Protein AF-A0A968IN68-F1 (afdb_monomer)

Secondary structure (DSSP, 8-state):
------------SBHHHHHHHHHHHHHHT---S-----------BTTB-B--HHHHHHHHHHHHHTTPPPHHHHHHHHS-HHHHHHTTT-HHHHHHHHHHHHH-

Solvent-accessible surface area (backbone atoms only — not comparable to full-atom values): 6386 Å² total; per-residue (Å²): 135,85,85,78,82,67,66,69,82,53,76,40,51,35,53,46,60,47,50,50,53,50,49,51,51,60,70,68,60,78,62,88,67,93,72,92,80,59,86,51,76,44,73,56,55,96,86,39,72,37,64,49,62,69,60,50,50,54,48,37,52,51,27,48,78,68,76,40,77,37,67,70,58,54,48,38,70,79,48,51,54,71,55,33,60,72,45,71,69,35,67,67,56,34,52,56,53,51,50,52,68,72,77,103

Sequence (104 aa):
MMNSNSPLIVEPTNLSYAWSQLFLRVIGSGSTKASTVLLSLRDFRDGEAIEDLTIREALDDCLLALSRPSVHTVANTIFPINLWKRVGCNRHELYEKYLGNFLG

Structure (mmCIF, N/CA/C/O backbone):
data_AF-A0A968IN68-F1
#
_entry.id   AF-A0A968IN68-F1
#
loop_
_atom_site.group_PDB
_atom_site.id
_atom_site.type_symbol
_atom_site.label_atom_id
_atom_site.label_alt_id
_atom_site.label_comp_id
_atom_site.label_asym_id
_atom_site.label_entity_id
_atom_site.label_seq_id
_atom_site.pdbx_PDB_ins_code
_atom_site.Cartn_x
_atom_site.Cartn_y
_atom_site.Cartn_z
_atom_site.occupancy
_atom_site.B_iso_or_equiv
_atom_site.auth_seq_id
_atom_site.auth_comp_id
_atom_site.auth_asym_id
_atom_site.auth_atom_id
_atom_site.pdbx_PDB_model_num
ATOM 1 N N . MET A 1 1 ? 10.963 17.861 33.959 1.00 37.50 1 MET A N 1
ATOM 2 C CA . MET A 1 1 ? 9.769 17.255 33.330 1.00 37.50 1 MET A CA 1
ATOM 3 C C . MET A 1 1 ? 10.201 16.621 32.018 1.00 37.50 1 MET A C 1
ATOM 5 O O . MET A 1 1 ? 10.634 17.344 31.133 1.00 37.50 1 MET A O 1
ATOM 9 N N . MET A 1 2 ? 10.193 15.290 31.924 1.00 37.66 2 MET A N 1
ATOM 10 C CA . MET A 1 2 ? 10.517 14.579 30.683 1.00 37.66 2 MET A CA 1
ATOM 11 C C . MET A 1 2 ? 9.304 14.621 29.753 1.00 37.66 2 MET A C 1
ATOM 13 O O . MET A 1 2 ? 8.232 14.139 30.104 1.00 37.66 2 MET A O 1
ATOM 17 N N . ASN A 1 3 ? 9.480 15.221 28.580 1.00 46.25 3 ASN A N 1
ATOM 18 C CA . ASN A 1 3 ? 8.483 15.267 27.520 1.00 46.25 3 ASN A CA 1
ATOM 19 C C . ASN A 1 3 ? 8.589 13.962 26.711 1.00 46.25 3 ASN A C 1
ATOM 21 O O . ASN A 1 3 ? 9.196 13.928 25.644 1.00 46.25 3 ASN A O 1
ATOM 25 N N . SER A 1 4 ? 8.099 12.848 27.255 1.00 46.69 4 SER A N 1
ATOM 26 C CA . SER A 1 4 ? 8.156 11.544 26.584 1.00 46.69 4 SER A CA 1
ATOM 27 C C . SER A 1 4 ? 6.999 11.386 25.593 1.00 46.69 4 SER A C 1
ATOM 29 O O . SER A 1 4 ? 6.105 10.570 25.794 1.00 46.69 4 SER A O 1
ATOM 31 N N . ASN A 1 5 ? 7.031 12.143 24.494 1.00 55.50 5 ASN A N 1
ATOM 32 C CA . ASN A 1 5 ? 6.316 11.780 23.264 1.00 55.50 5 ASN A CA 1
ATOM 33 C C . ASN A 1 5 ? 7.149 10.741 22.495 1.00 55.50 5 ASN A C 1
ATOM 35 O O . ASN A 1 5 ? 7.506 10.933 21.334 1.00 55.50 5 ASN A O 1
ATOM 39 N N . SER A 1 6 ? 7.533 9.653 23.168 1.00 54.56 6 SER A N 1
ATOM 40 C CA . SER A 1 6 ? 8.196 8.544 22.492 1.00 54.56 6 SER A CA 1
ATOM 41 C C . SER A 1 6 ? 7.213 7.989 21.459 1.00 54.56 6 SER A C 1
ATOM 43 O O . SER A 1 6 ? 6.061 7.721 21.822 1.00 54.56 6 SER A O 1
ATOM 45 N N . PRO A 1 7 ? 7.607 7.859 20.177 1.00 58.75 7 PRO A N 1
ATOM 46 C CA . PRO A 1 7 ? 6.735 7.257 19.183 1.00 58.75 7 PRO A CA 1
ATOM 47 C C . PRO A 1 7 ? 6.306 5.884 19.695 1.00 58.75 7 PRO A C 1
ATOM 49 O O . PRO A 1 7 ? 7.090 5.180 20.334 1.00 58.75 7 PRO A O 1
ATOM 52 N N . LEU A 1 8 ? 5.048 5.515 19.455 1.00 57.75 8 LEU A N 1
ATOM 53 C CA . LEU A 1 8 ? 4.600 4.161 19.743 1.00 57.75 8 LEU A CA 1
ATOM 54 C C . LEU A 1 8 ? 5.362 3.223 18.802 1.00 57.75 8 LEU A C 1
ATOM 56 O O . LEU A 1 8 ? 4.983 3.063 17.646 1.00 57.75 8 LEU A O 1
ATOM 60 N N . ILE A 1 9 ? 6.446 2.637 19.301 1.00 55.31 9 ILE A N 1
ATOM 61 C CA . ILE A 1 9 ? 7.201 1.605 18.602 1.00 55.31 9 ILE A CA 1
ATOM 62 C C . ILE A 1 9 ? 6.465 0.296 18.866 1.00 55.31 9 ILE A C 1
ATOM 64 O O . ILE A 1 9 ? 6.679 -0.368 19.876 1.00 55.31 9 ILE A O 1
ATOM 68 N N . VAL A 1 10 ? 5.537 -0.033 17.975 1.00 58.44 10 VAL A N 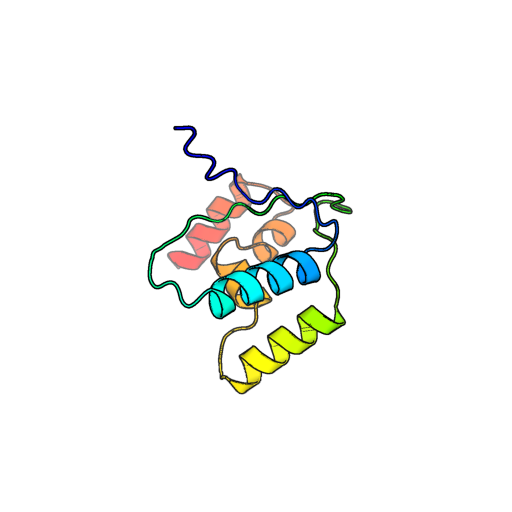1
ATOM 69 C CA . VAL A 1 10 ? 5.077 -1.412 17.801 1.00 58.44 10 VAL A CA 1
ATOM 70 C C . VAL A 1 10 ? 5.867 -1.966 16.626 1.00 58.44 10 VAL A C 1
ATOM 72 O O . VAL A 1 10 ? 6.098 -1.239 15.662 1.00 58.44 10 VAL A O 1
ATOM 75 N N . GLU A 1 11 ? 6.266 -3.232 16.696 1.00 64.81 11 GLU A N 1
ATOM 76 C CA . GLU A 1 11 ? 6.982 -3.928 15.621 1.00 64.81 11 GLU A CA 1
ATOM 77 C C . GLU A 1 11 ? 6.085 -5.015 15.012 1.00 64.81 11 GLU A C 1
ATOM 79 O O . GLU A 1 11 ? 6.362 -6.206 15.154 1.00 64.81 11 GLU A O 1
ATOM 84 N N . PRO A 1 12 ? 4.949 -4.644 14.399 1.00 77.44 12 PRO A N 1
ATOM 85 C CA . PRO A 1 12 ? 4.110 -5.609 13.724 1.00 77.44 12 PRO A CA 1
ATOM 86 C C . PRO A 1 12 ? 4.858 -6.211 12.532 1.00 77.44 12 PRO A C 1
ATOM 88 O O . PRO A 1 12 ? 5.612 -5.543 11.821 1.00 77.44 12 PRO A O 1
ATOM 91 N N . THR A 1 13 ? 4.604 -7.493 12.310 1.00 87.00 13 THR A N 1
ATOM 92 C CA . THR A 1 13 ? 5.121 -8.255 11.168 1.00 87.00 13 THR A CA 1
ATOM 93 C C . THR A 1 13 ? 4.143 -8.254 9.995 1.00 87.00 13 THR A C 1
ATOM 95 O O . THR A 1 13 ? 4.506 -8.640 8.892 1.00 87.00 13 THR A O 1
ATOM 98 N N . ASN A 1 14 ? 2.900 -7.809 10.225 1.00 93.12 14 ASN A N 1
ATOM 99 C CA . ASN A 1 14 ? 1.842 -7.723 9.224 1.00 93.12 14 ASN A CA 1
ATOM 100 C C . ASN A 1 14 ? 1.364 -6.271 9.057 1.00 93.12 14 ASN A C 1
ATOM 102 O O . ASN A 1 14 ? 0.909 -5.630 10.011 1.00 93.12 14 ASN A O 1
ATOM 106 N N . LEU A 1 15 ? 1.454 -5.772 7.828 1.00 93.00 15 LEU A N 1
ATOM 107 C CA . LEU A 1 15 ? 1.132 -4.409 7.426 1.00 93.00 15 LEU A CA 1
ATOM 108 C C . LEU A 1 15 ? -0.359 -4.081 7.599 1.00 93.00 15 LEU A C 1
ATOM 110 O O . LEU A 1 15 ? -0.680 -3.006 8.110 1.00 93.00 15 LEU A O 1
ATOM 114 N N . SER A 1 16 ? -1.262 -4.999 7.239 1.00 94.44 16 SER A N 1
ATOM 115 C CA . SER A 1 16 ?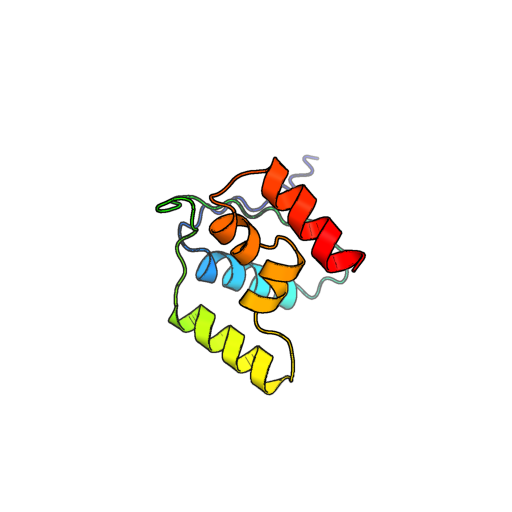 -2.715 -4.798 7.349 1.00 94.44 16 SER A CA 1
ATOM 116 C C . SER A 1 16 ? -3.131 -4.559 8.801 1.00 94.44 16 SER A C 1
ATOM 118 O O . SER A 1 16 ? -3.876 -3.622 9.102 1.00 94.44 16 SER A O 1
ATOM 120 N N . TYR A 1 17 ? -2.602 -5.355 9.733 1.00 93.06 17 TYR A N 1
ATOM 121 C CA . TYR A 1 17 ? -2.887 -5.198 11.162 1.00 93.06 17 TYR A CA 1
ATOM 122 C C . TYR A 1 17 ? -2.298 -3.910 11.730 1.00 93.06 17 TYR A C 1
ATOM 124 O O . TYR A 1 17 ? -2.972 -3.194 12.473 1.00 93.06 17 TYR A O 1
ATOM 132 N N . ALA A 1 18 ? -1.055 -3.605 11.361 1.00 90.94 18 ALA A N 1
ATOM 133 C CA . ALA A 1 18 ? -0.355 -2.405 11.789 1.00 90.94 18 ALA A CA 1
ATOM 134 C C . ALA A 1 18 ? -1.121 -1.129 11.415 1.00 90.94 18 ALA A C 1
ATOM 136 O O . ALA A 1 18 ? -1.393 -0.280 12.269 1.00 90.94 18 ALA A O 1
ATOM 137 N N . TRP A 1 19 ? -1.525 -1.029 10.146 1.00 90.62 19 TRP A N 1
ATOM 138 C CA . TRP A 1 19 ? -2.315 0.091 9.646 1.00 90.62 19 TRP A CA 1
ATOM 139 C C . TRP A 1 19 ? -3.696 0.160 10.275 1.00 90.62 19 TRP A C 1
ATOM 141 O O . TRP A 1 19 ? -4.127 1.252 10.633 1.00 90.62 19 TRP A O 1
ATOM 151 N N . SER A 1 20 ? -4.369 -0.976 10.463 1.00 91.00 20 SER A N 1
ATOM 152 C CA . SER A 1 20 ? -5.700 -1.007 11.080 1.00 91.00 20 SER A CA 1
ATOM 153 C C . SER A 1 20 ? -5.666 -0.461 12.508 1.00 91.00 20 SER A C 1
ATOM 155 O O . SER A 1 20 ? -6.465 0.402 12.867 1.00 91.00 20 SER A O 1
ATOM 157 N N . GLN A 1 21 ? -4.698 -0.897 13.319 1.00 88.06 21 GLN A N 1
ATOM 158 C CA . GLN A 1 21 ? -4.529 -0.401 14.688 1.00 88.06 21 GLN A CA 1
ATOM 159 C C . GLN A 1 21 ? -4.196 1.091 14.714 1.00 88.06 21 GLN A C 1
ATOM 161 O O . GLN A 1 21 ? -4.754 1.844 15.516 1.00 88.06 21 GLN A O 1
ATOM 166 N N . LEU A 1 22 ? -3.303 1.528 13.823 1.00 86.38 22 LEU A N 1
ATOM 167 C CA . LEU A 1 22 ? -2.937 2.931 13.706 1.00 86.38 22 LEU A CA 1
ATOM 168 C C . LEU A 1 22 ? -4.141 3.792 13.309 1.00 86.38 22 LEU A C 1
ATOM 170 O O . LEU A 1 22 ? -4.408 4.806 13.952 1.00 86.38 22 LEU A O 1
ATOM 174 N N . PHE A 1 23 ? -4.891 3.367 12.296 1.00 87.19 23 PHE A N 1
ATOM 175 C CA . PHE A 1 23 ? -6.095 4.042 11.832 1.00 87.19 23 PHE A CA 1
ATOM 176 C C . PHE A 1 23 ? -7.118 4.185 12.962 1.00 87.19 23 PHE A C 1
ATOM 178 O O . PHE A 1 23 ? -7.538 5.303 13.256 1.00 87.19 23 PHE A O 1
ATOM 185 N N . LEU A 1 24 ? -7.435 3.091 13.667 1.00 87.62 24 LEU A N 1
ATOM 186 C CA . LEU A 1 24 ? -8.350 3.098 14.813 1.00 87.62 24 LEU A CA 1
ATOM 187 C C . LEU A 1 24 ? -7.886 4.049 15.924 1.00 87.62 24 LEU A C 1
ATOM 189 O O . LEU A 1 24 ? -8.693 4.782 16.495 1.00 87.62 24 LEU A O 1
ATOM 193 N N . ARG A 1 25 ? -6.580 4.084 16.213 1.00 82.62 25 ARG A N 1
ATOM 194 C CA . ARG A 1 25 ? -6.011 4.996 17.211 1.00 82.62 25 ARG A CA 1
ATOM 195 C C . ARG A 1 25 ? -6.147 6.459 16.794 1.00 82.62 25 ARG A C 1
ATOM 197 O O . ARG A 1 25 ? -6.467 7.299 17.633 1.00 82.62 25 ARG A O 1
ATOM 204 N N . VAL A 1 26 ? -5.904 6.764 15.520 1.00 80.94 26 VAL A N 1
ATOM 205 C CA . VAL A 1 26 ? -5.994 8.129 14.989 1.00 80.94 26 VAL A CA 1
ATOM 206 C C . VAL A 1 26 ? -7.443 8.610 15.025 1.00 80.94 26 VAL A C 1
ATOM 208 O O . VAL A 1 26 ? -7.709 9.652 15.627 1.00 80.94 26 VAL A O 1
ATOM 211 N N . ILE A 1 27 ? -8.387 7.831 14.487 1.00 83.62 27 ILE A N 1
ATOM 212 C CA . ILE A 1 27 ? -9.807 8.220 14.452 1.00 83.62 27 ILE A CA 1
ATOM 213 C C . ILE A 1 27 ? -10.445 8.235 15.849 1.00 83.62 27 ILE A C 1
ATOM 215 O O . ILE A 1 27 ? -11.293 9.078 16.127 1.00 83.62 27 ILE A O 1
ATOM 219 N N . GLY A 1 28 ? -10.030 7.330 16.743 1.00 79.81 28 GLY A N 1
ATOM 220 C CA . GLY A 1 28 ? -10.602 7.189 18.082 1.00 79.81 28 GLY A CA 1
ATOM 221 C C . GLY A 1 28 ? -10.102 8.222 19.091 1.00 79.81 28 GLY A C 1
ATOM 222 O O . GLY A 1 28 ? -10.723 8.407 20.133 1.00 79.81 28 GLY A O 1
ATOM 223 N N . SER A 1 29 ? -8.996 8.916 18.803 1.00 72.81 29 SER A N 1
ATOM 224 C CA . SER A 1 29 ? -8.391 9.866 19.748 1.00 72.81 29 SER A CA 1
ATOM 225 C C . SER A 1 29 ? -9.197 11.156 19.941 1.00 72.81 29 SER A C 1
ATOM 227 O O . SER A 1 29 ? -8.939 11.887 20.897 1.00 72.81 29 SER A O 1
ATOM 229 N N . GLY A 1 30 ? -10.132 11.477 19.034 1.00 67.44 30 GLY A N 1
ATOM 230 C CA . GLY A 1 30 ? -10.911 12.724 19.055 1.00 67.44 30 GLY A CA 1
ATOM 231 C C . GLY A 1 30 ? -10.065 14.005 18.992 1.00 67.44 30 GLY A C 1
ATOM 232 O O . GLY A 1 30 ? -10.597 15.108 19.107 1.00 67.44 30 GLY A O 1
ATOM 233 N N . SER A 1 31 ? -8.742 13.885 18.833 1.00 65.94 31 SER A N 1
ATOM 234 C CA . SER A 1 31 ? -7.821 15.010 18.883 1.00 65.94 31 SER A CA 1
ATOM 235 C C . SER A 1 31 ? -7.704 15.652 17.504 1.00 65.94 31 SER A C 1
ATOM 237 O O . S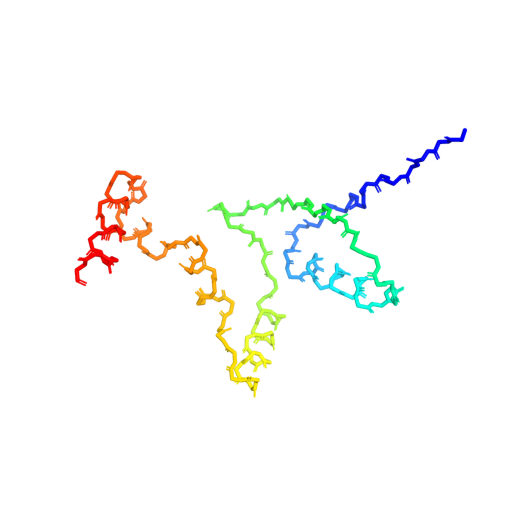ER A 1 31 ? -7.358 14.991 16.530 1.00 65.94 31 SER A O 1
ATOM 239 N N . THR A 1 32 ? -7.945 16.958 17.423 1.00 57.81 32 THR A N 1
ATOM 240 C CA . THR A 1 32 ? -7.777 17.765 16.200 1.00 57.81 32 THR A CA 1
ATOM 241 C C . THR A 1 32 ? -6.334 18.222 15.973 1.00 57.81 32 THR A C 1
ATOM 243 O O . THR A 1 32 ? -6.039 18.902 14.991 1.00 57.81 32 THR A O 1
ATOM 246 N N . LYS A 1 33 ? -5.414 17.882 16.884 1.00 60.91 33 LYS A N 1
ATOM 247 C CA . LYS A 1 33 ? -4.000 18.243 16.768 1.00 60.91 33 LYS A CA 1
ATOM 248 C C . LYS A 1 33 ? -3.290 17.242 15.865 1.00 60.91 33 LYS A C 1
ATOM 250 O O . LYS A 1 33 ? -3.317 16.043 16.130 1.00 60.91 33 LYS A O 1
ATOM 255 N N . ALA A 1 34 ? -2.611 17.752 14.838 1.00 58.19 34 ALA A N 1
ATOM 256 C CA . ALA A 1 34 ? -1.722 16.951 14.011 1.00 58.19 34 ALA A CA 1
ATOM 257 C C . ALA A 1 34 ? -0.666 16.285 14.909 1.00 58.19 34 ALA A C 1
ATOM 259 O O . ALA A 1 34 ? 0.151 16.963 15.534 1.00 58.19 34 ALA A O 1
ATOM 260 N N . SER A 1 35 ? -0.724 14.959 15.008 1.00 67.19 35 SER A N 1
ATOM 261 C CA . SER A 1 35 ? 0.274 14.148 15.692 1.00 67.19 35 SER A CA 1
ATOM 262 C C . SER A 1 35 ? 1.038 13.351 14.643 1.00 67.19 35 SER A C 1
ATOM 264 O O . SER A 1 35 ? 0.450 12.666 13.809 1.00 67.19 35 SER A O 1
ATOM 266 N N . THR A 1 36 ? 2.363 13.478 14.649 1.00 73.00 36 THR A N 1
ATOM 267 C CA . THR A 1 36 ? 3.227 12.640 13.817 1.00 73.00 36 THR A CA 1
ATOM 268 C C . THR A 1 36 ? 3.226 11.233 14.392 1.00 73.00 36 THR A C 1
ATOM 270 O O . THR A 1 36 ? 3.511 11.052 15.578 1.00 73.00 36 THR A O 1
ATOM 273 N N . VAL A 1 37 ? 2.943 10.234 13.556 1.00 74.94 37 VAL A N 1
ATOM 274 C CA . VAL A 1 37 ? 3.028 8.826 13.948 1.00 74.94 37 VAL A CA 1
ATOM 275 C C . VAL A 1 37 ? 4.125 8.135 13.153 1.00 74.94 37 VAL A C 1
ATOM 277 O O . VAL A 1 37 ? 4.200 8.277 11.936 1.00 74.94 37 VAL A O 1
ATOM 280 N N . LEU A 1 38 ? 4.976 7.389 13.858 1.00 80.56 38 LEU A N 1
ATOM 281 C CA . LEU A 1 38 ? 5.981 6.512 13.272 1.00 80.56 38 LEU A CA 1
ATOM 282 C C . LEU A 1 38 ? 5.499 5.068 13.408 1.00 80.56 38 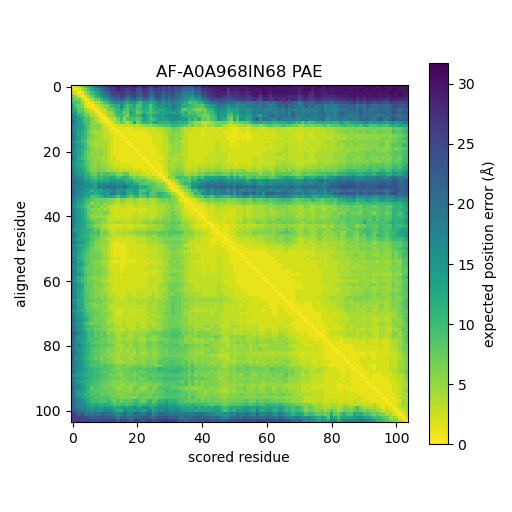LEU A C 1
ATOM 284 O O . LEU A 1 38 ? 5.271 4.606 14.524 1.00 80.56 38 LEU A O 1
ATOM 288 N N . LEU A 1 39 ? 5.368 4.372 12.280 1.00 82.56 39 LEU A N 1
ATOM 289 C CA . LEU A 1 39 ? 5.106 2.939 12.229 1.00 82.56 39 LEU A CA 1
ATOM 290 C C . LEU A 1 39 ? 6.358 2.230 11.702 1.00 82.56 39 LEU A C 1
ATOM 292 O O . LEU A 1 39 ? 6.835 2.561 10.619 1.00 82.56 39 LEU A O 1
ATOM 296 N N . SER A 1 40 ? 6.882 1.272 12.466 1.00 86.19 40 SER A N 1
ATOM 297 C CA . SER A 1 40 ? 8.038 0.459 12.079 1.00 86.19 40 SER A CA 1
ATOM 298 C C . SER A 1 40 ? 7.582 -0.973 11.825 1.00 86.19 40 SER A C 1
ATOM 300 O O . SER A 1 40 ? 6.959 -1.578 12.690 1.00 86.19 40 SER A O 1
ATOM 302 N N . LEU A 1 41 ? 7.868 -1.512 10.643 1.00 88.19 41 LEU A N 1
ATOM 303 C CA . LEU A 1 41 ? 7.475 -2.864 10.233 1.00 88.19 41 LEU A CA 1
ATOM 304 C C . LEU A 1 41 ? 8.707 -3.756 10.103 1.00 88.19 41 LEU A C 1
ATOM 306 O O . LEU A 1 41 ? 9.790 -3.279 9.757 1.00 88.19 41 LEU A O 1
ATOM 310 N N . ARG A 1 42 ? 8.5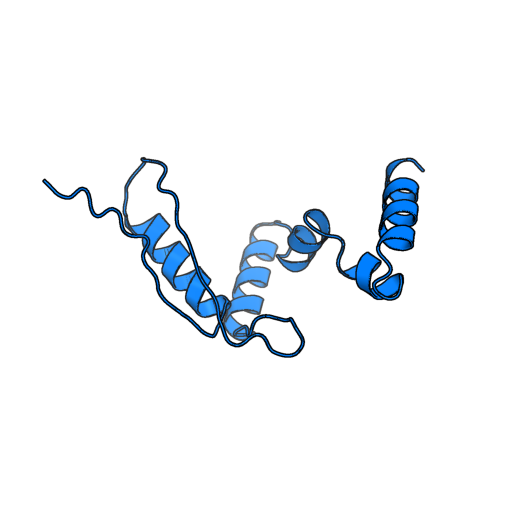34 -5.053 10.356 1.00 86.69 42 ARG A N 1
ATOM 311 C CA . ARG A 1 42 ? 9.575 -6.079 10.193 1.00 86.69 42 ARG A CA 1
ATOM 312 C C . ARG A 1 42 ? 9.077 -7.244 9.341 1.00 86.69 42 ARG A C 1
ATOM 314 O O . ARG A 1 42 ? 7.916 -7.275 8.952 1.00 86.69 42 ARG A O 1
ATOM 321 N N . ASP A 1 43 ? 9.977 -8.186 9.070 1.00 87.88 43 ASP A N 1
ATOM 322 C CA . ASP A 1 43 ? 9.696 -9.469 8.412 1.00 87.88 43 ASP A CA 1
ATOM 323 C C . ASP A 1 43 ? 9.143 -9.356 6.987 1.00 87.88 43 ASP A C 1
ATOM 325 O O . ASP A 1 43 ? 8.236 -10.080 6.579 1.00 87.88 43 ASP A O 1
ATOM 329 N N . PHE A 1 44 ? 9.750 -8.468 6.198 1.00 90.38 44 PHE A N 1
ATOM 330 C CA . PHE A 1 44 ? 9.522 -8.409 4.757 1.00 90.38 44 PHE A CA 1
ATOM 331 C C . PHE A 1 44 ? 9.953 -9.728 4.100 1.00 90.38 44 PHE A C 1
ATOM 333 O O . PHE A 1 44 ? 11.043 -10.238 4.370 1.00 90.38 44 PHE A O 1
ATOM 340 N N . ARG A 1 45 ? 9.115 -10.262 3.209 1.00 89.56 45 ARG A N 1
ATOM 341 C CA . ARG A 1 45 ? 9.394 -11.462 2.410 1.00 89.56 45 ARG A CA 1
ATOM 342 C C . ARG A 1 45 ? 9.602 -11.039 0.967 1.00 89.56 45 ARG A C 1
ATOM 344 O O . ARG A 1 45 ? 8.754 -10.358 0.408 1.00 89.56 45 ARG A O 1
ATOM 351 N N . ASP A 1 46 ? 10.757 -11.375 0.402 1.00 86.81 46 ASP A N 1
ATOM 352 C CA . ASP A 1 46 ? 11.145 -10.977 -0.961 1.00 86.81 46 ASP A CA 1
ATOM 353 C C . ASP A 1 46 ? 11.050 -9.458 -1.218 1.00 86.81 46 ASP A C 1
ATOM 355 O O . ASP A 1 46 ? 10.783 -8.998 -2.325 1.00 86.81 46 ASP A O 1
ATOM 359 N N . GLY A 1 47 ? 11.283 -8.659 -0.169 1.00 84.38 47 GLY A N 1
ATOM 360 C CA . GLY A 1 47 ? 11.181 -7.198 -0.219 1.00 84.38 47 GLY A CA 1
ATOM 361 C C . GLY A 1 47 ? 9.753 -6.649 -0.130 1.00 84.38 47 GLY A C 1
ATOM 362 O O . GLY A 1 47 ? 9.580 -5.433 -0.163 1.00 84.38 47 GLY A O 1
ATOM 363 N N . GLU A 1 48 ? 8.743 -7.504 0.030 1.00 86.69 48 GLU A N 1
ATOM 364 C CA . GLU A 1 48 ? 7.341 -7.117 0.193 1.00 86.69 48 GLU A CA 1
ATOM 365 C C . GLU A 1 48 ? 6.893 -7.308 1.653 1.00 86.69 48 GLU A C 1
ATOM 367 O O . GLU A 1 48 ? 7.325 -8.225 2.358 1.00 86.69 48 GLU A O 1
ATOM 372 N N . ALA A 1 49 ? 6.063 -6.389 2.152 1.00 90.88 49 ALA A N 1
ATOM 373 C CA . ALA A 1 49 ? 5.507 -6.504 3.494 1.00 90.88 49 ALA A CA 1
ATOM 374 C C . ALA A 1 49 ? 4.460 -7.625 3.525 1.00 90.88 49 ALA A C 1
ATOM 376 O O . ALA A 1 49 ? 3.718 -7.818 2.565 1.00 90.88 49 ALA A O 1
ATOM 377 N N . ILE A 1 50 ? 4.366 -8.345 4.641 1.00 93.75 50 ILE A N 1
ATOM 378 C CA . ILE A 1 50 ? 3.316 -9.351 4.814 1.00 93.75 50 ILE A CA 1
ATOM 379 C C . ILE A 1 50 ? 1.983 -8.626 5.034 1.00 93.75 50 ILE A C 1
ATOM 381 O O . ILE A 1 50 ? 1.878 -7.773 5.915 1.00 93.75 50 ILE A O 1
ATOM 385 N N . GLU A 1 51 ? 0.955 -8.990 4.274 1.00 93.44 51 GLU A N 1
ATOM 386 C CA . GLU A 1 51 ? -0.406 -8.465 4.411 1.00 93.44 51 GLU A CA 1
ATOM 387 C C . GLU A 1 51 ? -1.395 -9.583 4.759 1.00 93.44 51 GLU A C 1
ATOM 389 O O . GLU A 1 51 ? -1.210 -10.748 4.406 1.00 93.44 51 GLU A O 1
ATOM 394 N N . ASP A 1 52 ? -2.458 -9.221 5.475 1.00 94.94 52 ASP A N 1
ATOM 395 C CA . ASP A 1 52 ? -3.692 -10.008 5.489 1.00 94.94 52 ASP A CA 1
ATOM 396 C C . ASP A 1 52 ? -4.525 -9.614 4.263 1.00 94.94 52 ASP A C 1
ATOM 398 O O . ASP A 1 52 ? -4.988 -8.469 4.169 1.00 94.94 52 ASP A O 1
ATOM 402 N N . LEU A 1 53 ? -4.692 -10.562 3.337 1.00 94.56 53 LEU A N 1
ATOM 403 C CA . LEU A 1 53 ? -5.426 -10.358 2.088 1.00 94.56 53 LEU A CA 1
ATOM 404 C C . LEU A 1 53 ? -6.913 -10.089 2.321 1.00 94.56 53 LEU A C 1
ATOM 406 O O . LEU A 1 53 ? -7.486 -9.271 1.617 1.00 94.56 53 LEU A O 1
ATOM 410 N N . THR A 1 54 ? -7.517 -10.678 3.352 1.00 96.50 54 THR A N 1
ATOM 411 C CA . THR A 1 54 ? -8.937 -10.472 3.671 1.00 96.50 54 THR A CA 1
ATOM 412 C C . THR A 1 54 ? -9.191 -9.020 4.064 1.00 96.50 54 THR A C 1
ATOM 414 O O . THR A 1 54 ? -10.136 -8.390 3.595 1.00 96.50 54 THR A O 1
ATOM 417 N N . ILE A 1 55 ? -8.322 -8.456 4.913 1.00 95.38 55 ILE A N 1
ATOM 418 C CA . ILE A 1 55 ? -8.403 -7.036 5.292 1.00 95.38 55 ILE A CA 1
ATOM 419 C C . ILE A 1 55 ? -8.140 -6.152 4.076 1.00 95.38 55 ILE A C 1
ATOM 421 O O . ILE A 1 55 ? -8.796 -5.124 3.897 1.00 95.38 55 ILE A O 1
ATOM 425 N N . ARG A 1 56 ? -7.167 -6.543 3.249 1.00 94.69 56 ARG A N 1
ATOM 426 C CA . ARG A 1 56 ? -6.784 -5.775 2.074 1.00 94.69 56 ARG A CA 1
ATOM 427 C C . ARG A 1 56 ? -7.913 -5.691 1.044 1.00 94.69 56 ARG A C 1
ATOM 429 O O . ARG A 1 56 ? -8.213 -4.599 0.567 1.00 94.69 56 ARG A O 1
ATOM 436 N N . GLU A 1 57 ? -8.542 -6.817 0.742 1.00 95.50 57 GLU A N 1
ATOM 437 C CA . GLU A 1 57 ? -9.677 -6.922 -0.175 1.00 95.50 57 GLU A CA 1
ATOM 438 C C . GLU A 1 57 ? -10.887 -6.157 0.365 1.00 95.50 57 GLU A C 1
ATOM 440 O O . GLU A 1 57 ? -11.448 -5.331 -0.347 1.00 95.50 57 GLU A O 1
ATOM 445 N N . ALA A 1 58 ? -11.211 -6.307 1.654 1.00 96.25 58 ALA A N 1
ATOM 446 C CA . ALA A 1 58 ? -12.301 -5.556 2.278 1.00 96.25 58 ALA A CA 1
ATOM 447 C C . ALA A 1 58 ? -12.094 -4.029 2.210 1.00 96.25 58 ALA A C 1
ATOM 449 O O . ALA A 1 58 ? -13.055 -3.267 2.065 1.00 96.25 58 ALA A O 1
ATOM 450 N N . LEU A 1 59 ? -10.844 -3.561 2.309 1.00 95.25 59 LEU A N 1
ATOM 451 C CA . LEU A 1 59 ? -10.512 -2.150 2.120 1.00 95.25 59 LEU A CA 1
ATOM 452 C C . LEU A 1 59 ? -10.717 -1.711 0.664 1.00 95.25 59 LEU A C 1
ATOM 454 O O . LEU A 1 59 ? -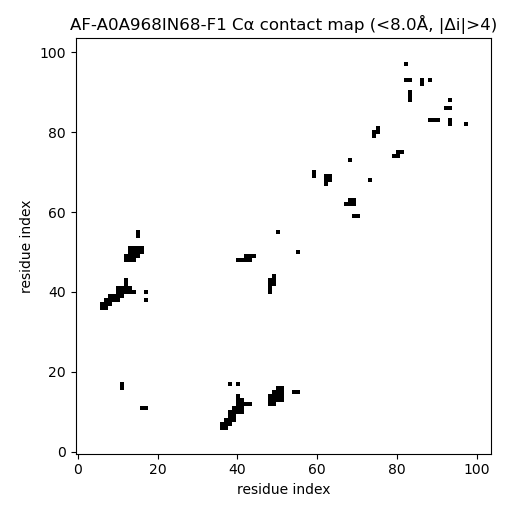11.315 -0.660 0.435 1.00 95.25 59 LEU A O 1
ATOM 458 N N . ASP A 1 60 ? -10.239 -2.489 -0.308 1.00 95.81 60 ASP A N 1
ATOM 459 C CA . ASP A 1 60 ? -10.416 -2.170 -1.728 1.00 95.81 60 ASP A CA 1
ATOM 460 C C . ASP A 1 60 ? -11.907 -2.182 -2.130 1.00 95.81 60 ASP A C 1
ATOM 462 O O . ASP A 1 60 ? -12.347 -1.272 -2.837 1.00 95.81 60 ASP A O 1
ATOM 466 N N . ASP A 1 61 ? -12.714 -3.105 -1.596 1.00 97.12 61 ASP A N 1
ATOM 467 C CA . ASP A 1 61 ? -14.172 -3.137 -1.779 1.00 97.12 61 ASP A CA 1
ATOM 468 C C . ASP A 1 61 ? -14.852 -1.885 -1.206 1.00 97.12 61 ASP A C 1
ATOM 470 O O . ASP A 1 61 ? -15.715 -1.275 -1.846 1.00 97.12 61 ASP A O 1
ATOM 474 N N . CYS A 1 62 ? -14.435 -1.451 -0.013 1.00 97.00 62 CYS A N 1
ATOM 475 C CA . CYS A 1 62 ? -14.921 -0.218 0.604 1.00 97.00 62 CYS A CA 1
ATOM 476 C C . CYS A 1 62 ? -14.576 1.014 -0.250 1.00 97.00 62 CYS A C 1
ATOM 478 O O . CYS A 1 62 ? -15.427 1.877 -0.484 1.00 97.00 62 CYS A O 1
ATOM 480 N N . LEU A 1 63 ? -13.346 1.093 -0.766 1.00 96.69 63 LEU A N 1
ATOM 481 C CA . LEU A 1 63 ? -12.919 2.179 -1.651 1.00 96.69 63 LEU A CA 1
ATOM 482 C C . LEU A 1 63 ? -13.718 2.186 -2.955 1.00 96.69 63 LEU A C 1
ATOM 484 O O . LEU A 1 63 ? -14.170 3.252 -3.381 1.00 96.69 63 LEU A O 1
ATOM 488 N N . LEU A 1 64 ? -13.951 1.015 -3.547 1.00 96.62 64 LEU A N 1
ATOM 489 C CA . LEU A 1 64 ? -14.754 0.871 -4.755 1.00 96.62 64 LEU A CA 1
ATOM 490 C C . LEU A 1 64 ? -16.196 1.340 -4.529 1.00 96.62 64 LEU A C 1
ATOM 492 O O . LEU A 1 64 ? -16.711 2.130 -5.321 1.00 96.62 64 LEU A O 1
ATOM 496 N N . ALA A 1 65 ? -16.825 0.929 -3.423 1.00 98.00 65 ALA A N 1
ATOM 497 C CA . ALA A 1 65 ? -18.168 1.374 -3.048 1.00 98.00 65 ALA A CA 1
ATOM 498 C C . ALA A 1 65 ? -18.252 2.903 -2.874 1.00 98.00 65 ALA A C 1
ATOM 500 O O . ALA A 1 65 ? -19.275 3.517 -3.175 1.00 98.00 65 ALA A O 1
ATOM 501 N N . LEU A 1 66 ? -17.155 3.538 -2.451 1.00 97.62 66 LEU A N 1
ATOM 502 C CA . LEU A 1 66 ? -17.021 4.991 -2.327 1.00 97.62 66 LEU A CA 1
ATOM 503 C C . LEU A 1 66 ? -16.568 5.688 -3.625 1.00 97.62 66 LEU A C 1
ATOM 505 O O . LEU A 1 66 ? -16.280 6.888 -3.599 1.00 97.62 66 LEU A O 1
ATOM 509 N N . SER A 1 67 ? -16.486 4.967 -4.751 1.00 97.19 67 SER A N 1
ATOM 510 C CA . SER A 1 67 ? -15.955 5.468 -6.030 1.00 97.19 67 SER A CA 1
ATOM 511 C C . SER A 1 67 ? -14.551 6.082 -5.897 1.00 97.19 67 SER A C 1
ATOM 513 O O . SER A 1 67 ? -14.227 7.097 -6.520 1.00 97.19 67 SER A O 1
ATOM 515 N N . ARG A 1 68 ? -13.710 5.493 -5.040 1.00 97.12 68 ARG A N 1
ATOM 516 C CA . ARG A 1 68 ? -12.311 5.880 -4.826 1.00 97.12 68 ARG A CA 1
ATOM 517 C C . ARG A 1 68 ? -11.368 4.898 -5.530 1.00 97.12 68 ARG A C 1
ATOM 519 O O . ARG A 1 68 ? -11.706 3.726 -5.672 1.00 97.12 68 ARG A O 1
ATOM 526 N N . PRO A 1 69 ? -10.179 5.351 -5.969 1.00 94.25 69 PRO A N 1
ATOM 527 C CA . PRO A 1 69 ? -9.180 4.450 -6.534 1.00 94.25 69 PRO A CA 1
ATOM 528 C C . PRO A 1 69 ? -8.754 3.377 -5.526 1.00 94.25 69 PRO A C 1
ATOM 530 O O . PRO A 1 69 ? -8.635 3.668 -4.336 1.00 94.25 69 PRO A O 1
ATOM 533 N N . SER A 1 70 ? -8.464 2.171 -6.021 1.00 94.12 70 SER A N 1
ATOM 534 C CA . SER A 1 70 ? -7.894 1.091 -5.204 1.00 94.12 70 SER A CA 1
ATOM 535 C C . SER A 1 70 ? -6.558 1.505 -4.587 1.00 94.12 70 SER A C 1
ATOM 537 O O . SER A 1 70 ? -5.838 2.356 -5.132 1.00 94.12 70 SER A O 1
ATOM 539 N N . VAL A 1 71 ? -6.156 0.841 -3.504 1.00 91.81 71 VAL A N 1
ATOM 540 C CA . VAL A 1 71 ? -4.839 1.099 -2.909 1.00 91.81 71 VAL A CA 1
ATOM 541 C C . VAL A 1 71 ? -3.714 0.745 -3.898 1.00 91.81 71 VAL A C 1
ATOM 543 O O . VAL A 1 71 ? -2.696 1.433 -3.922 1.00 91.81 71 VAL A O 1
ATOM 546 N N . HIS A 1 72 ? -3.897 -0.241 -4.791 1.00 91.06 72 HIS A N 1
ATOM 547 C CA . HIS A 1 72 ? -2.913 -0.550 -5.844 1.00 91.06 72 HIS A CA 1
ATOM 548 C C . HIS A 1 72 ? -2.739 0.608 -6.839 1.00 91.06 72 HIS A C 1
ATOM 550 O O . HIS A 1 72 ? -1.617 0.928 -7.241 1.00 91.06 72 HIS A O 1
ATOM 556 N N . THR A 1 73 ? -3.841 1.251 -7.231 1.00 91.25 73 THR A N 1
ATOM 557 C CA . THR A 1 73 ? -3.815 2.413 -8.126 1.00 91.25 73 THR A CA 1
ATOM 558 C C . THR A 1 73 ? -3.071 3.572 -7.473 1.00 91.25 73 THR A C 1
ATOM 560 O O . THR A 1 73 ? -2.152 4.117 -8.077 1.00 91.25 73 THR A O 1
ATOM 563 N N . VAL A 1 74 ? -3.412 3.911 -6.225 1.00 91.38 74 VAL A N 1
ATOM 564 C CA . VAL A 1 74 ? -2.763 5.014 -5.496 1.00 91.38 74 VAL A CA 1
ATOM 565 C C . VAL A 1 74 ? -1.277 4.734 -5.264 1.00 91.38 74 VAL A C 1
ATOM 567 O O . VAL A 1 74 ? -0.451 5.621 -5.472 1.00 91.38 74 VAL A O 1
ATOM 570 N N . ALA A 1 75 ? -0.913 3.504 -4.890 1.00 89.81 75 ALA A N 1
ATOM 571 C CA . ALA A 1 75 ? 0.483 3.117 -4.701 1.00 89.81 75 ALA A CA 1
ATOM 572 C C . ALA A 1 75 ? 1.309 3.311 -5.983 1.00 89.81 75 ALA A C 1
ATOM 574 O O . ALA A 1 75 ? 2.402 3.870 -5.918 1.00 89.81 75 ALA A O 1
ATOM 575 N N . ASN A 1 76 ? 0.758 2.938 -7.148 1.00 88.38 76 ASN A N 1
ATOM 576 C CA . ASN A 1 76 ? 1.413 3.155 -8.443 1.00 88.38 76 ASN A CA 1
ATOM 577 C C . ASN A 1 76 ? 1.550 4.635 -8.829 1.00 88.38 76 ASN A C 1
ATOM 579 O O . ASN A 1 76 ? 2.438 4.970 -9.611 1.00 88.38 76 ASN A O 1
ATOM 583 N N . THR A 1 77 ? 0.708 5.516 -8.286 1.00 87.25 77 THR A N 1
ATOM 584 C CA . THR A 1 77 ? 0.851 6.967 -8.460 1.00 87.25 77 THR A CA 1
ATOM 585 C C . THR A 1 77 ? 2.019 7.524 -7.644 1.00 87.25 77 THR A C 1
ATOM 587 O O . THR A 1 77 ? 2.714 8.417 -8.115 1.00 87.25 77 THR A O 1
ATOM 590 N N . ILE A 1 78 ? 2.253 7.008 -6.429 1.00 87.69 78 ILE A N 1
ATOM 591 C CA . ILE A 1 78 ? 3.372 7.437 -5.568 1.00 87.69 78 ILE A CA 1
ATOM 592 C C . ILE A 1 78 ? 4.700 6.907 -6.112 1.00 87.69 78 ILE A C 1
ATOM 594 O O . ILE A 1 78 ? 5.676 7.646 -6.223 1.00 87.69 78 ILE A O 1
ATOM 598 N N . PHE A 1 79 ? 4.737 5.620 -6.446 1.00 90.00 79 PHE A N 1
ATOM 599 C CA . PHE A 1 79 ? 5.883 4.992 -7.080 1.00 90.00 79 PHE A CA 1
ATOM 600 C C . PHE A 1 79 ? 5.392 3.999 -8.137 1.00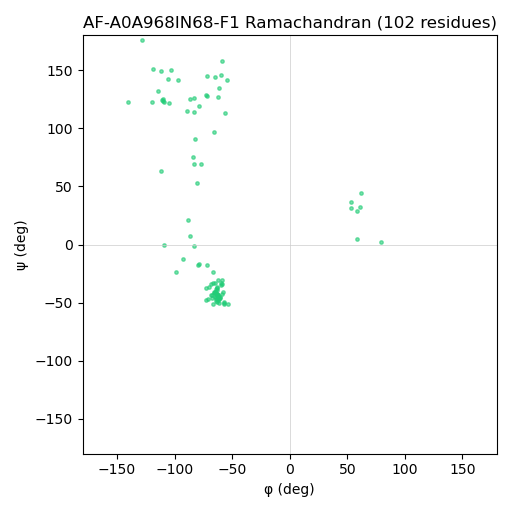 90.00 79 PHE A C 1
ATOM 602 O O . PHE A 1 79 ? 4.661 3.069 -7.792 1.00 90.00 79 PHE A O 1
ATOM 609 N N . PRO A 1 80 ? 5.803 4.137 -9.409 1.00 90.81 80 PRO A N 1
ATOM 610 C CA . PRO A 1 80 ? 5.274 3.344 -10.517 1.00 90.81 80 PRO A CA 1
ATOM 611 C C . PRO A 1 80 ? 5.859 1.920 -10.519 1.00 90.81 80 PRO A C 1
ATOM 613 O O . PRO A 1 80 ? 6.642 1.549 -11.397 1.00 90.81 80 PRO A O 1
ATOM 616 N N . ILE A 1 81 ? 5.478 1.100 -9.535 1.00 90.12 81 ILE A N 1
ATOM 617 C CA . ILE A 1 81 ? 6.046 -0.234 -9.299 1.00 90.12 81 ILE A CA 1
ATOM 618 C C . ILE A 1 81 ? 5.871 -1.164 -10.507 1.00 90.12 81 ILE A C 1
ATOM 620 O O . ILE A 1 81 ? 6.763 -1.951 -10.822 1.00 90.12 81 ILE A O 1
ATOM 624 N N . ASN A 1 82 ? 4.767 -1.028 -11.243 1.00 90.12 82 ASN A N 1
ATOM 625 C CA . ASN A 1 82 ? 4.540 -1.802 -12.462 1.00 90.12 82 ASN A CA 1
ATOM 626 C C . ASN A 1 82 ? 5.545 -1.432 -13.563 1.00 90.12 82 ASN A C 1
ATOM 628 O O . ASN A 1 82 ? 6.060 -2.313 -14.251 1.00 90.12 82 ASN A O 1
ATOM 632 N N . LEU A 1 83 ? 5.861 -0.142 -13.723 1.00 92.12 83 LEU A N 1
ATOM 633 C CA . LEU A 1 83 ? 6.888 0.298 -14.668 1.00 92.12 83 LEU A CA 1
ATOM 634 C C . LEU A 1 83 ? 8.274 -0.155 -14.205 1.00 92.12 83 LEU A C 1
ATOM 636 O O . LEU A 1 83 ? 9.027 -0.682 -15.015 1.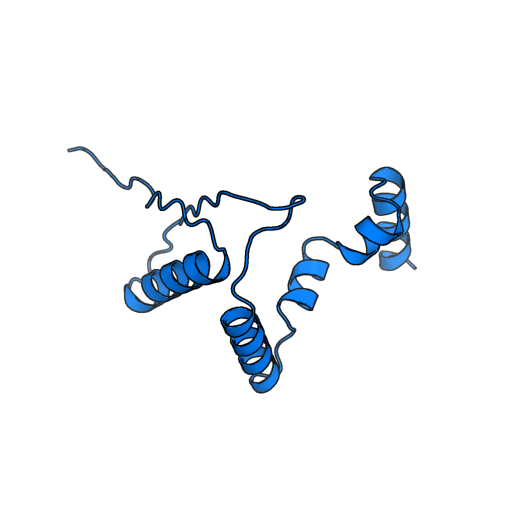00 92.12 83 LEU A O 1
ATOM 640 N N . TRP A 1 84 ? 8.569 -0.026 -12.909 1.00 92.44 84 TRP A N 1
ATOM 641 C CA . TRP A 1 84 ? 9.814 -0.489 -12.294 1.00 92.44 84 TRP A CA 1
ATOM 642 C C . TRP A 1 84 ? 10.098 -1.968 -12.573 1.00 92.44 84 TRP A C 1
ATOM 644 O O . TRP A 1 84 ? 11.172 -2.307 -13.070 1.00 92.44 84 TRP A O 1
ATOM 654 N N . LYS A 1 85 ? 9.112 -2.840 -12.321 1.00 91.31 85 LYS A N 1
ATOM 655 C CA . LYS A 1 85 ? 9.221 -4.278 -12.604 1.00 91.31 85 LYS A CA 1
ATOM 656 C C . LYS A 1 85 ? 9.392 -4.533 -14.113 1.00 91.31 85 LYS A C 1
ATOM 658 O O . LYS A 1 85 ? 10.201 -5.370 -14.501 1.00 91.31 85 LYS A O 1
ATOM 663 N N . ARG A 1 86 ? 8.698 -3.779 -14.980 1.00 93.31 86 ARG A N 1
ATOM 664 C CA . ARG A 1 86 ? 8.793 -3.908 -16.451 1.00 93.31 86 ARG A CA 1
ATOM 665 C C . ARG A 1 86 ? 10.149 -3.509 -17.033 1.00 93.31 86 ARG A C 1
ATOM 667 O O . ARG A 1 86 ? 10.552 -4.104 -18.024 1.00 93.31 86 ARG A O 1
ATOM 674 N N . VAL A 1 87 ? 10.838 -2.531 -16.445 1.00 94.81 87 VAL A N 1
ATOM 675 C CA . VAL A 1 87 ? 12.191 -2.111 -16.866 1.00 94.81 87 VAL A CA 1
ATOM 676 C C . VAL A 1 87 ? 13.297 -2.908 -16.163 1.00 94.81 87 VAL A C 1
ATOM 678 O O . VAL A 1 87 ? 14.424 -2.443 -16.027 1.00 94.81 87 VAL A O 1
ATOM 681 N N . GLY A 1 88 ? 12.972 -4.093 -15.634 1.00 93.50 88 GLY A N 1
ATOM 682 C CA . GLY A 1 88 ? 13.948 -4.980 -15.001 1.00 93.50 88 GLY A CA 1
ATOM 683 C C . GLY A 1 88 ? 14.632 -4.367 -13.782 1.00 93.50 88 GLY A C 1
ATOM 684 O O . GLY A 1 88 ? 15.806 -4.638 -13.543 1.00 93.50 88 GLY A O 1
ATOM 685 N N . CYS A 1 89 ? 13.929 -3.512 -13.032 1.00 92.31 89 CYS A N 1
ATOM 686 C CA . CYS A 1 89 ? 14.495 -2.807 -11.885 1.00 92.31 89 CYS A CA 1
ATOM 687 C C . CYS A 1 89 ? 15.714 -1.928 -12.249 1.00 92.31 89 CYS A C 1
ATOM 689 O O . CYS A 1 89 ? 16.603 -1.695 -11.427 1.00 92.31 89 CYS A O 1
ATOM 691 N N . ASN A 1 90 ? 15.770 -1.419 -13.485 1.00 95.56 90 ASN A N 1
ATOM 692 C CA . ASN A 1 90 ? 16.786 -0.468 -13.918 1.00 95.56 90 ASN A CA 1
ATOM 693 C C . ASN A 1 90 ? 16.321 0.969 -13.649 1.00 95.56 90 ASN A C 1
ATOM 695 O O . ASN A 1 90 ? 15.364 1.465 -14.245 1.00 95.56 90 ASN A O 1
ATOM 699 N N . ARG A 1 91 ? 17.026 1.671 -12.755 1.00 93.88 91 ARG A N 1
ATOM 700 C CA . ARG A 1 91 ? 16.680 3.047 -12.360 1.00 93.88 91 ARG A CA 1
ATOM 701 C C . ARG A 1 91 ? 16.763 4.040 -13.518 1.00 93.88 91 ARG A C 1
ATOM 703 O O . ARG A 1 91 ? 15.954 4.962 -13.567 1.00 93.88 91 ARG A O 1
ATOM 710 N N . HIS A 1 92 ? 17.736 3.885 -14.412 1.00 95.38 92 HIS A N 1
ATOM 711 C CA . HIS A 1 92 ? 17.903 4.806 -15.533 1.00 95.38 92 HIS A CA 1
ATOM 712 C C . HIS A 1 92 ? 16.773 4.621 -16.547 1.00 95.38 92 HIS A C 1
ATOM 714 O O . HIS A 1 92 ? 16.108 5.583 -16.913 1.00 95.38 92 HIS A O 1
ATOM 720 N N . GLU A 1 93 ? 16.465 3.373 -16.902 1.00 95.38 93 GLU A N 1
ATOM 721 C CA . GLU A 1 93 ? 15.331 3.075 -17.781 1.00 95.38 93 GLU A CA 1
ATOM 722 C C . GLU A 1 93 ? 13.989 3.476 -17.164 1.00 95.38 93 GLU A C 1
ATOM 724 O O . GLU A 1 93 ? 13.121 3.978 -17.877 1.00 95.38 93 GLU A O 1
ATOM 729 N N . LEU A 1 94 ? 13.821 3.311 -15.844 1.00 94.19 94 LEU A N 1
ATOM 730 C CA . LEU A 1 94 ? 12.633 3.788 -15.138 1.00 94.19 94 LEU A CA 1
ATOM 731 C C . LEU A 1 94 ? 12.456 5.292 -15.343 1.00 94.19 94 LEU A C 1
ATOM 733 O O . LEU A 1 94 ? 11.362 5.729 -15.686 1.00 94.19 94 LEU A O 1
ATOM 737 N N . TYR A 1 95 ? 13.520 6.066 -15.134 1.00 92.81 95 TYR A N 1
ATOM 738 C CA . TYR A 1 95 ? 13.495 7.518 -15.265 1.00 92.81 95 TYR A CA 1
ATOM 739 C C . TYR A 1 95 ? 13.135 7.957 -16.690 1.00 92.81 95 TYR A C 1
ATOM 741 O O . TYR A 1 95 ? 12.188 8.722 -16.871 1.00 92.81 95 TYR A O 1
ATOM 749 N N . GLU A 1 96 ? 13.816 7.404 -17.695 1.00 94.00 96 GLU A N 1
ATOM 750 C CA . GLU A 1 96 ? 13.574 7.725 -19.106 1.00 94.00 96 GLU A CA 1
ATOM 751 C C . GLU A 1 96 ? 12.141 7.377 -19.537 1.00 94.00 96 GLU A C 1
ATOM 753 O O . GLU A 1 96 ? 11.445 8.187 -20.152 1.00 94.00 96 GLU A O 1
ATOM 758 N N . LYS A 1 97 ? 11.650 6.182 -19.176 1.00 90.88 97 LYS A N 1
ATOM 759 C CA . LYS A 1 97 ? 10.285 5.753 -19.518 1.00 90.88 97 LYS A CA 1
ATOM 760 C C . LYS A 1 97 ? 9.218 6.523 -18.751 1.00 90.88 97 LYS A C 1
ATOM 762 O O . LYS A 1 97 ? 8.162 6.800 -19.313 1.00 90.88 97 LYS A O 1
ATOM 767 N N . TYR A 1 98 ? 9.470 6.859 -17.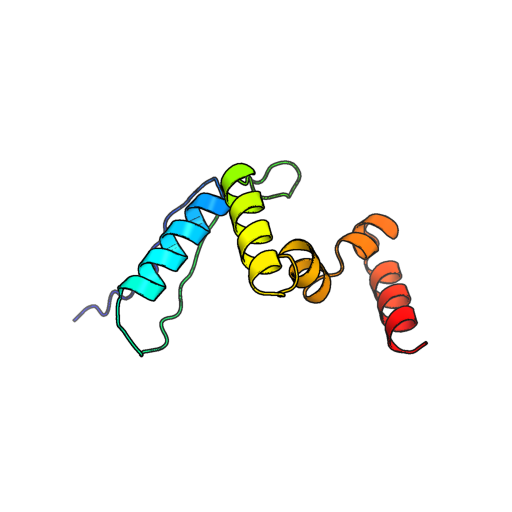490 1.00 88.12 98 TYR A N 1
ATOM 768 C CA . TYR A 1 98 ? 8.542 7.650 -16.693 1.00 88.12 98 TYR A CA 1
ATOM 769 C C . TYR A 1 98 ? 8.372 9.050 -17.291 1.00 88.12 98 TYR A C 1
ATOM 771 O O . TYR A 1 98 ? 7.243 9.460 -17.535 1.00 88.12 98 TYR A O 1
ATOM 779 N N . LEU A 1 99 ? 9.468 9.745 -17.618 1.00 87.75 99 LEU A N 1
ATOM 780 C CA . LEU A 1 99 ? 9.397 11.055 -18.274 1.00 87.75 99 LEU A CA 1
ATOM 781 C C . LEU A 1 99 ? 8.739 10.985 -19.654 1.00 87.75 99 LEU A C 1
ATOM 783 O O . LEU A 1 99 ? 7.883 11.814 -19.954 1.00 87.75 99 LEU A O 1
ATOM 787 N N . GLY A 1 100 ? 9.082 9.980 -20.463 1.00 86.31 100 GLY A N 1
ATOM 788 C CA . GLY A 1 100 ? 8.473 9.786 -21.779 1.00 86.31 100 GLY A CA 1
ATOM 789 C C . GLY A 1 100 ? 6.953 9.588 -21.730 1.00 86.31 100 GLY A C 1
ATOM 790 O O . GLY A 1 100 ? 6.256 10.055 -22.621 1.00 86.31 100 GLY A O 1
ATOM 791 N N . ASN A 1 101 ? 6.427 8.957 -20.675 1.00 78.56 101 ASN A N 1
ATOM 792 C CA . ASN A 1 101 ? 4.983 8.772 -20.485 1.00 78.56 101 ASN A CA 1
ATOM 793 C C . ASN A 1 101 ? 4.262 10.020 -19.935 1.00 78.56 101 ASN A C 1
ATOM 795 O O . ASN A 1 101 ? 3.038 10.072 -19.997 1.00 78.56 101 ASN A O 1
ATOM 799 N N . PHE A 1 102 ? 4.987 10.985 -19.355 1.00 68.88 102 PHE A N 1
ATOM 800 C CA . PHE A 1 102 ? 4.423 12.222 -18.789 1.00 68.88 102 PHE A CA 1
ATOM 801 C C . PHE A 1 102 ? 4.532 13.434 -19.724 1.00 68.88 102 PHE A C 1
ATOM 803 O O . PHE A 1 102 ? 3.784 14.394 -19.557 1.00 68.88 102 PHE A O 1
ATOM 810 N N . LEU A 1 103 ? 5.479 13.417 -20.665 1.00 58.41 103 LEU A N 1
ATOM 811 C CA . LEU A 1 103 ? 5.754 14.516 -21.601 1.00 58.41 103 LEU A CA 1
ATOM 812 C C . LEU A 1 103 ? 5.331 14.207 -23.050 1.00 58.41 103 LEU A C 1
ATOM 814 O O . LEU A 1 103 ? 5.552 15.044 -23.925 1.00 58.41 103 LEU A O 1
ATOM 818 N N . GLY A 1 104 ? 4.785 13.013 -23.297 1.00 49.97 104 GLY A N 1
ATOM 819 C CA . GLY A 1 104 ? 4.317 12.538 -24.604 1.00 49.97 104 GLY A CA 1
ATOM 820 C C . GLY A 1 104 ? 2.823 12.719 -24.822 1.00 49.97 104 GLY A C 1
ATOM 821 O O . GLY A 1 104 ? 2.066 12.637 -23.830 1.00 49.97 104 GLY A O 1
#

Mean predicted aligned error: 7.75 Å

pLDDT: mean 83.75, std 14.8, range [37.5, 98.0]

Radius of gyration: 17.87 Å; Cα contacts (8 Å, |Δi|>4): 74; chains: 1; bounding box: 36×30×58 Å

Foldseek 3Di:
DDPPPPAPADAEQEPLVQVVVVVCCVVVVPDPDDDDHDYHYDDADPNHGHYDVVSQVVVQVVCVVVVHDRPVVVVCVVPVVVLCVVVVVDPVSSVVVVVVVVVD